Protein AF-A0A7S0QVI9-F1 (afdb_monomer)

Organism: NCBI:txid233186

Foldseek 3Di:
DDDDDDDDPPPPDDDPDDPPQPAPKAFLVLLVLQLVCCLVVNPPLVSNCVSCVVRYDSVRSVVLLVVLQVLLCVLQVVVVDHQDPDDDPSSVLSSQLSNQLLVVQVVVDPGSMPVSSSVSSVPQDNVRSPVSNCSSNVVDPDD

Sequence (143 aa):
AAAAAAAAGVRQRGSPGSRGRAQGTWSAAENTVFFGMLGTHGRAFDVLHDALKDSKSREQVRCYYYRIIKKINQIVGHTGTRFDKSTGPEGDRVVEAMLRWYSLLRRGTADDTSTALLRASANLDPAQRHRMADLILGDGPSA

Mean predicted aligned error: 10.38 Å

Radius of gyration: 18.87 Å; Cα contacts (8 Å, |Δi|>4): 118; chains: 1; bounding box: 43×35×74 Å

Structure (mmCIF, N/CA/C/O backbone):
data_AF-A0A7S0QVI9-F1
#
_entry.id   AF-A0A7S0QVI9-F1
#
loop_
_atom_site.group_PDB
_atom_site.id
_atom_site.type_symbol
_atom_site.label_atom_id
_atom_site.label_alt_id
_atom_site.label_comp_id
_atom_site.label_asym_id
_atom_site.label_entity_id
_atom_site.label_seq_id
_atom_site.pdbx_PDB_ins_code
_atom_site.Cartn_x
_atom_site.Cartn_y
_atom_site.Cartn_z
_atom_site.occupancy
_atom_site.B_iso_or_equiv
_atom_site.auth_seq_id
_atom_site.auth_comp_id
_atom_site.auth_asym_id
_atom_site.auth_atom_id
_atom_site.pdbx_PDB_model_num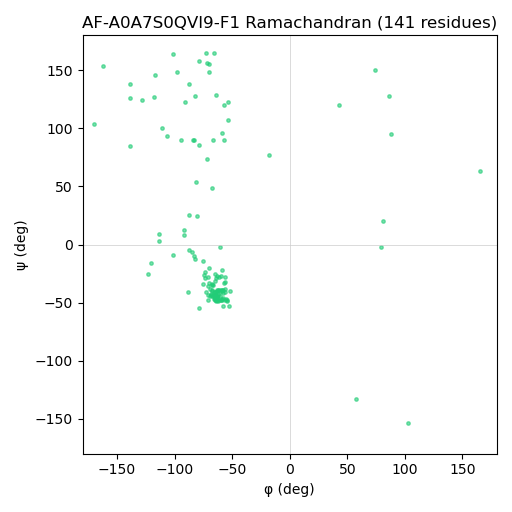
ATOM 1 N N . ALA A 1 1 ? 15.498 6.977 -56.404 1.00 36.91 1 ALA A N 1
ATOM 2 C CA . ALA A 1 1 ? 15.157 5.548 -56.253 1.00 36.91 1 ALA A CA 1
ATOM 3 C C . ALA A 1 1 ? 15.466 5.159 -54.813 1.00 36.91 1 ALA A C 1
ATOM 5 O O . ALA A 1 1 ? 16.598 5.328 -54.394 1.00 36.91 1 ALA A O 1
ATOM 6 N N . ALA A 1 2 ? 14.425 5.066 -53.984 1.00 31.92 2 ALA A N 1
ATOM 7 C CA . ALA A 1 2 ? 13.801 3.806 -53.543 1.00 31.92 2 ALA A CA 1
ATOM 8 C C . ALA A 1 2 ? 14.521 3.285 -52.277 1.00 31.92 2 ALA A C 1
ATOM 10 O O . ALA A 1 2 ? 15.662 2.862 -52.364 1.00 31.92 2 ALA A O 1
ATOM 11 N N . ALA A 1 3 ? 14.045 3.576 -51.064 1.00 27.05 3 ALA A N 1
ATOM 12 C CA . ALA A 1 3 ? 12.821 3.112 -50.391 1.00 27.05 3 ALA A CA 1
ATOM 13 C C . ALA A 1 3 ? 13.014 1.780 -49.639 1.00 27.05 3 ALA A C 1
ATOM 15 O O . ALA A 1 3 ? 13.368 0.777 -50.245 1.00 27.05 3 ALA A O 1
ATOM 16 N N . ALA A 1 4 ? 12.618 1.827 -48.356 1.00 30.61 4 ALA A N 1
ATOM 17 C CA . ALA A 1 4 ? 12.118 0.728 -47.516 1.00 30.61 4 ALA A CA 1
ATOM 18 C C . ALA A 1 4 ? 13.169 -0.299 -47.014 1.00 30.61 4 ALA A C 1
ATOM 20 O O . ALA A 1 4 ? 14.175 -0.534 -47.659 1.00 30.61 4 ALA A O 1
ATOM 21 N N . ALA A 1 5 ? 13.049 -0.957 -45.858 1.00 32.00 5 ALA A N 1
ATOM 22 C CA . ALA A 1 5 ? 11.970 -1.071 -44.886 1.00 32.00 5 ALA A CA 1
ATOM 23 C C . ALA A 1 5 ? 12.526 -1.593 -43.542 1.00 32.00 5 ALA A C 1
ATOM 25 O O . ALA A 1 5 ? 13.505 -2.329 -43.515 1.00 32.00 5 ALA A O 1
ATOM 26 N N . ALA A 1 6 ? 11.822 -1.239 -42.464 1.00 35.62 6 ALA A N 1
ATOM 27 C CA . ALA A 1 6 ? 11.414 -2.094 -41.346 1.00 35.62 6 ALA A CA 1
ATOM 28 C C . ALA A 1 6 ? 12.400 -3.115 -40.732 1.00 35.62 6 ALA A C 1
ATOM 30 O O . ALA A 1 6 ? 12.704 -4.145 -41.317 1.00 35.62 6 ALA A O 1
ATOM 31 N N . ALA A 1 7 ? 12.673 -2.944 -39.434 1.00 36.50 7 ALA A N 1
ATOM 32 C CA . ALA A 1 7 ? 12.145 -3.862 -38.417 1.00 36.50 7 ALA A CA 1
ATOM 33 C C . ALA A 1 7 ? 12.408 -3.297 -37.013 1.00 36.50 7 ALA A C 1
ATOM 35 O O . ALA A 1 7 ? 13.513 -3.372 -36.475 1.00 36.50 7 ALA A O 1
ATOM 36 N N . ALA A 1 8 ? 11.356 -2.749 -36.405 1.00 37.44 8 ALA A N 1
ATOM 37 C CA . ALA A 1 8 ? 11.294 -2.484 -34.978 1.00 37.44 8 ALA A CA 1
ATOM 38 C C . ALA A 1 8 ? 11.278 -3.823 -34.225 1.00 37.44 8 ALA A C 1
ATOM 40 O O . ALA A 1 8 ? 10.230 -4.407 -33.965 1.00 37.44 8 ALA A O 1
ATOM 41 N N . GLY A 1 9 ? 12.461 -4.330 -33.891 1.00 31.84 9 GLY A N 1
ATOM 42 C CA . GLY A 1 9 ? 12.611 -5.407 -32.926 1.00 31.84 9 GLY A CA 1
ATOM 43 C C . GLY A 1 9 ? 12.508 -4.845 -31.514 1.00 31.84 9 GLY A C 1
ATOM 44 O O . GLY A 1 9 ? 13.534 -4.555 -30.899 1.00 31.84 9 GLY A O 1
ATOM 45 N N . VAL A 1 10 ? 11.286 -4.716 -30.984 1.00 43.44 10 VAL A N 1
ATOM 46 C CA . VAL A 1 10 ? 11.068 -4.673 -29.532 1.00 43.44 10 VAL A CA 1
ATOM 47 C C . VAL A 1 10 ? 11.621 -5.986 -28.978 1.00 43.44 10 VAL A C 1
ATOM 49 O O . VAL A 1 10 ? 11.014 -7.051 -29.039 1.00 43.44 10 VAL A O 1
ATOM 52 N N . ARG A 1 11 ? 12.866 -5.938 -28.509 1.00 35.06 11 ARG A N 1
ATOM 53 C CA . ARG A 1 11 ? 13.464 -7.032 -27.758 1.00 35.06 11 ARG A CA 1
ATOM 54 C C . ARG A 1 11 ? 13.019 -6.86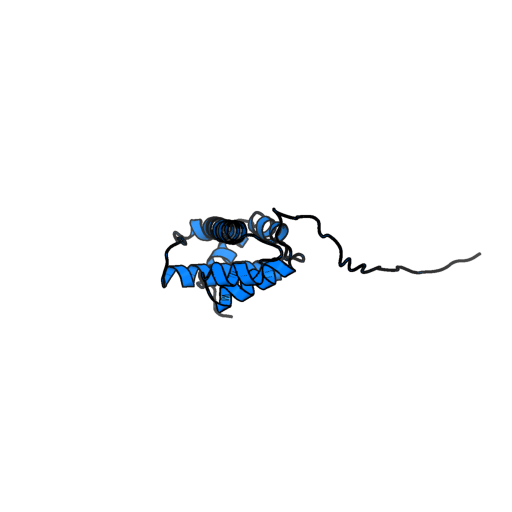2 -26.321 1.00 35.06 11 ARG A C 1
ATOM 56 O O . ARG A 1 11 ? 13.689 -6.215 -25.523 1.00 35.06 11 ARG A O 1
ATOM 63 N N . GLN A 1 12 ? 11.880 -7.472 -26.010 1.00 41.72 12 GLN A N 1
ATOM 64 C CA . GLN A 1 12 ? 11.566 -7.920 -24.661 1.00 41.72 12 GLN A CA 1
ATOM 65 C C . GLN A 1 12 ? 12.695 -8.873 -24.242 1.00 41.72 12 GLN A C 1
ATOM 67 O O . GLN A 1 12 ? 12.689 -10.062 -24.550 1.00 41.72 12 GLN A O 1
ATOM 72 N N . ARG A 1 13 ? 13.746 -8.327 -23.625 1.00 36.88 13 ARG A N 1
ATOM 73 C CA . ARG A 1 13 ? 14.799 -9.122 -23.001 1.00 36.88 13 ARG A CA 1
ATOM 74 C C . ARG A 1 13 ? 14.422 -9.266 -21.535 1.00 36.88 13 ARG A C 1
ATOM 76 O O . ARG A 1 13 ? 14.786 -8.441 -20.704 1.00 36.88 13 ARG A O 1
ATOM 83 N N . GLY A 1 14 ? 13.672 -10.326 -21.242 1.00 40.44 14 GLY A N 1
ATOM 84 C CA . GLY A 1 14 ? 13.726 -10.923 -19.918 1.00 40.44 14 GLY A CA 1
ATOM 85 C C . GLY A 1 14 ? 15.187 -11.240 -19.604 1.00 40.44 14 GLY A C 1
ATOM 86 O O . GLY A 1 14 ? 15.855 -11.929 -20.374 1.00 40.44 14 GLY A O 1
ATOM 87 N N . SER A 1 15 ? 15.689 -10.692 -18.504 1.00 38.06 15 SER A N 1
ATOM 88 C CA . SER A 1 15 ? 16.982 -11.063 -17.937 1.00 38.06 15 SER A CA 1
ATOM 89 C C . SER A 1 15 ? 16.720 -11.801 -16.625 1.00 38.06 15 SER A C 1
ATOM 91 O O . SER A 1 15 ? 16.462 -11.148 -15.614 1.00 38.06 15 SER A O 1
ATOM 93 N N . PRO A 1 16 ? 16.782 -13.143 -16.600 1.00 51.53 16 PRO A N 1
ATOM 94 C CA . PRO A 1 16 ? 16.894 -13.895 -15.363 1.00 51.53 16 PRO A CA 1
ATOM 95 C C . PRO A 1 16 ? 18.381 -13.909 -14.997 1.00 51.53 16 PRO A C 1
ATOM 97 O O . PRO A 1 16 ? 19.144 -14.742 -15.476 1.00 51.53 16 PRO A O 1
ATOM 100 N N . GLY A 1 17 ? 18.845 -12.922 -14.232 1.00 43.59 17 GLY A N 1
ATOM 101 C CA . GLY A 1 17 ? 20.276 -12.851 -13.945 1.00 43.59 17 GLY A CA 1
ATOM 102 C C . GLY A 1 17 ? 20.763 -11.538 -13.369 1.00 43.59 17 GLY A C 1
ATOM 103 O O . GLY A 1 17 ? 21.619 -10.886 -13.955 1.00 43.59 17 GLY A O 1
ATOM 104 N N . SER A 1 18 ? 20.290 -11.186 -12.183 1.00 45.53 18 SER A N 1
ATOM 105 C CA . SER A 1 18 ? 21.041 -10.297 -11.301 1.00 45.53 18 SER A CA 1
ATOM 106 C C . SER A 1 18 ? 20.925 -10.809 -9.870 1.00 45.53 18 SER A C 1
ATOM 108 O O . SER A 1 18 ? 20.139 -10.327 -9.063 1.00 45.53 18 SER A O 1
ATOM 110 N N . ARG A 1 19 ? 21.806 -11.762 -9.529 1.00 44.16 19 ARG A N 1
ATOM 111 C CA . ARG A 1 19 ? 22.265 -12.024 -8.150 1.00 44.16 19 ARG A CA 1
ATOM 112 C C . ARG A 1 19 ? 23.108 -10.842 -7.638 1.00 44.16 19 ARG A C 1
ATOM 114 O O . ARG A 1 19 ? 24.218 -10.999 -7.145 1.00 44.16 19 ARG A O 1
ATOM 121 N N . GLY A 1 20 ? 22.582 -9.633 -7.803 1.00 38.41 20 GLY A N 1
ATOM 122 C CA . GLY A 1 20 ? 23.111 -8.396 -7.266 1.00 38.41 20 GLY A CA 1
ATOM 123 C C . GLY A 1 20 ? 22.198 -7.993 -6.130 1.00 38.41 20 GLY A C 1
ATOM 124 O O . GLY A 1 20 ? 21.165 -7.388 -6.372 1.00 38.41 20 GLY A O 1
ATOM 125 N N . ARG A 1 21 ? 22.576 -8.410 -4.922 1.00 48.38 21 ARG A N 1
ATOM 126 C CA . ARG A 1 21 ? 22.129 -7.976 -3.592 1.00 48.38 21 ARG A CA 1
ATOM 127 C C . ARG A 1 21 ? 21.423 -6.600 -3.598 1.00 48.38 21 ARG A C 1
ATOM 129 O O . ARG A 1 21 ? 21.994 -5.597 -3.184 1.00 48.38 21 ARG A O 1
ATOM 136 N N . ALA A 1 22 ? 20.162 -6.549 -4.033 1.00 43.16 22 ALA A N 1
ATOM 137 C CA . ALA A 1 22 ? 19.325 -5.350 -4.064 1.00 43.16 22 ALA A CA 1
ATOM 138 C C . ALA A 1 22 ? 18.721 -5.118 -2.672 1.00 43.16 22 ALA A C 1
ATOM 140 O O . ALA A 1 22 ? 17.508 -5.027 -2.497 1.00 43.16 22 ALA A O 1
ATOM 141 N N . GLN A 1 23 ? 19.586 -5.059 -1.654 1.00 48.19 23 GLN A N 1
ATOM 142 C CA . GLN A 1 23 ? 19.228 -5.041 -0.231 1.00 48.19 23 GLN A CA 1
ATOM 143 C C . GLN A 1 23 ? 18.350 -3.842 0.197 1.00 48.19 23 GLN A C 1
ATOM 145 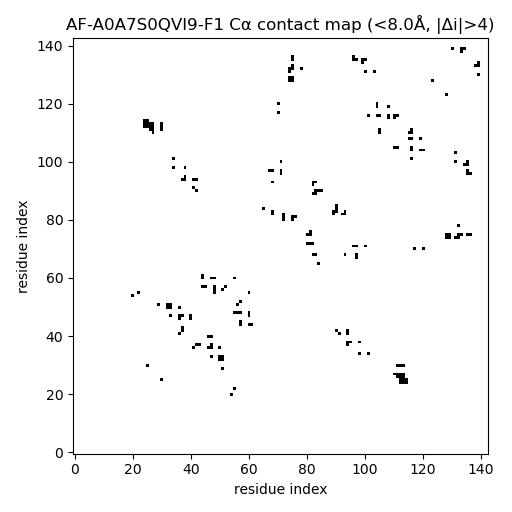O O . GLN A 1 23 ? 17.938 -3.786 1.353 1.00 48.19 23 GLN A O 1
ATOM 150 N N . GLY A 1 24 ? 18.019 -2.909 -0.705 1.00 63.12 24 GLY A N 1
ATOM 151 C CA . GLY A 1 24 ? 17.149 -1.761 -0.425 1.00 63.12 24 GLY A CA 1
ATOM 152 C C . GLY A 1 24 ? 15.874 -1.642 -1.269 1.00 63.12 24 GLY A C 1
ATOM 153 O O . GLY A 1 24 ? 14.977 -0.898 -0.872 1.00 63.12 24 GLY A O 1
ATOM 154 N N . THR A 1 25 ? 15.756 -2.354 -2.394 1.00 79.94 25 THR A N 1
ATOM 155 C CA . THR A 1 25 ? 14.648 -2.160 -3.348 1.00 79.94 25 THR A CA 1
ATOM 156 C C . THR A 1 25 ? 13.828 -3.437 -3.450 1.00 79.94 25 THR A C 1
ATOM 158 O O . THR A 1 25 ? 14.381 -4.512 -3.675 1.00 79.94 25 THR A O 1
ATOM 161 N N . TRP A 1 26 ? 12.514 -3.327 -3.261 1.00 88.81 26 TRP A N 1
ATOM 162 C CA . TRP A 1 26 ? 11.593 -4.441 -3.456 1.00 88.81 26 TRP A CA 1
ATOM 163 C C . TRP A 1 26 ? 11.088 -4.432 -4.894 1.00 88.81 26 TRP A C 1
ATOM 165 O O . TRP A 1 26 ? 10.542 -3.429 -5.369 1.00 88.81 26 TRP A O 1
ATOM 175 N N . SER A 1 27 ? 11.308 -5.541 -5.586 1.00 89.88 27 SER A N 1
ATOM 176 C CA . SER A 1 27 ? 10.822 -5.783 -6.940 1.00 89.88 27 SER A CA 1
ATOM 177 C C . SER A 1 27 ? 9.312 -6.034 -6.965 1.00 89.88 27 SER A C 1
ATOM 179 O O . SER A 1 27 ? 8.696 -6.337 -5.943 1.00 89.88 27 SER A O 1
ATOM 181 N N . ALA A 1 28 ? 8.713 -5.951 -8.155 1.00 87.06 28 ALA A N 1
ATOM 182 C CA . ALA A 1 28 ? 7.303 -6.278 -8.367 1.00 87.06 28 ALA A CA 1
ATOM 183 C C . ALA A 1 28 ? 6.952 -7.711 -7.921 1.00 87.06 28 ALA A C 1
ATOM 185 O O . ALA A 1 28 ? 5.917 -7.932 -7.290 1.00 87.06 28 ALA A O 1
ATOM 186 N N . ALA A 1 29 ? 7.835 -8.678 -8.199 1.00 88.12 29 ALA A N 1
ATOM 187 C CA . ALA A 1 29 ? 7.652 -10.070 -7.791 1.00 88.12 29 ALA A CA 1
ATOM 188 C C . ALA A 1 29 ? 7.681 -10.217 -6.262 1.00 88.12 29 ALA A C 1
ATOM 190 O O . ALA A 1 29 ? 6.784 -10.827 -5.685 1.00 88.12 29 ALA A O 1
ATOM 191 N N . GLU A 1 30 ? 8.654 -9.590 -5.593 1.00 90.62 30 GLU A N 1
ATOM 192 C CA . GLU A 1 30 ? 8.745 -9.603 -4.127 1.00 90.62 30 GLU A CA 1
ATOM 193 C C . GLU A 1 30 ? 7.546 -8.918 -3.469 1.00 90.62 30 GLU A C 1
ATOM 195 O O . GLU A 1 30 ? 7.044 -9.415 -2.467 1.00 90.62 30 GLU A O 1
ATOM 200 N N . ASN A 1 31 ? 7.055 -7.812 -4.036 1.00 91.06 31 ASN A N 1
ATOM 201 C CA . ASN A 1 31 ? 5.854 -7.144 -3.538 1.00 91.06 31 ASN A CA 1
ATOM 202 C C . ASN A 1 31 ? 4.615 -8.019 -3.707 1.00 91.06 31 ASN A C 1
ATOM 204 O O . ASN A 1 31 ? 3.829 -8.141 -2.772 1.00 91.06 31 ASN A O 1
ATOM 208 N N . THR A 1 32 ? 4.464 -8.673 -4.858 1.00 90.62 32 THR A N 1
ATOM 209 C CA . THR A 1 32 ? 3.344 -9.592 -5.102 1.00 90.62 32 THR A CA 1
ATOM 210 C C . THR A 1 32 ? 3.330 -10.717 -4.066 1.00 90.62 32 THR A C 1
ATOM 212 O O . THR A 1 32 ? 2.291 -10.985 -3.465 1.00 90.62 32 THR A O 1
ATOM 215 N N . VAL A 1 33 ? 4.492 -11.322 -3.791 1.00 91.25 33 VAL A N 1
ATOM 216 C CA . VAL A 1 33 ? 4.637 -12.351 -2.749 1.00 91.25 33 VAL A CA 1
ATOM 217 C C . VAL A 1 33 ? 4.356 -11.770 -1.363 1.00 91.25 33 VAL A C 1
ATOM 219 O O . VAL A 1 33 ? 3.572 -12.340 -0.609 1.00 91.25 33 VAL A O 1
ATOM 222 N N . PHE A 1 34 ? 4.940 -10.618 -1.026 1.00 92.12 34 PHE A N 1
ATOM 223 C CA . PHE A 1 34 ? 4.758 -9.971 0.272 1.00 92.12 34 PHE A CA 1
ATOM 224 C C . PHE A 1 34 ? 3.288 -9.669 0.564 1.00 92.12 34 PHE A C 1
ATOM 226 O O . PHE A 1 34 ? 2.787 -10.085 1.603 1.00 92.12 34 PHE A O 1
ATOM 233 N N . PHE A 1 35 ? 2.587 -8.981 -0.342 1.00 91.81 35 PHE A N 1
ATOM 234 C CA . PHE A 1 35 ? 1.183 -8.614 -0.147 1.00 91.81 35 PHE A CA 1
ATOM 235 C C . PHE A 1 35 ? 0.251 -9.829 -0.222 1.00 91.81 35 PHE A C 1
ATOM 237 O O . PHE A 1 35 ? -0.719 -9.880 0.529 1.00 91.81 35 PHE A O 1
ATOM 244 N N . GLY A 1 36 ? 0.559 -10.839 -1.044 1.00 92.12 36 GLY A N 1
ATOM 245 C CA . GLY A 1 36 ? -0.197 -12.097 -1.066 1.00 92.12 36 GLY A CA 1
ATOM 246 C C . GLY A 1 36 ? -0.110 -12.862 0.259 1.00 92.12 36 GLY A C 1
ATOM 247 O O . GLY A 1 36 ? -1.130 -13.274 0.817 1.00 92.12 36 GLY A O 1
ATOM 248 N N . MET A 1 37 ? 1.099 -12.983 0.815 1.00 92.69 37 MET A N 1
ATOM 249 C CA . MET A 1 37 ? 1.316 -13.622 2.117 1.00 92.69 37 MET A CA 1
ATOM 250 C C . MET A 1 37 ? 0.747 -12.783 3.261 1.00 92.69 37 MET A C 1
ATOM 252 O O . MET A 1 37 ? 0.157 -13.340 4.182 1.00 92.69 37 MET A O 1
ATOM 256 N N . LEU A 1 38 ? 0.865 -11.453 3.186 1.00 91.81 38 LEU A N 1
ATOM 257 C CA . LEU A 1 38 ? 0.281 -10.530 4.160 1.00 91.81 38 LEU A CA 1
ATOM 258 C C . LEU A 1 38 ? -1.248 -10.645 4.200 1.00 91.81 38 LEU A C 1
ATOM 260 O O . LEU A 1 38 ? -1.819 -10.616 5.280 1.00 91.81 38 LEU A O 1
ATOM 264 N N . GLY A 1 39 ? -1.915 -10.812 3.054 1.00 88.62 39 GLY A N 1
ATOM 265 C CA . GLY A 1 39 ? -3.370 -10.986 3.021 1.00 88.62 39 GLY A CA 1
ATOM 266 C C . GLY A 1 39 ? -3.855 -12.348 3.508 1.00 88.62 39 GLY A C 1
ATOM 267 O O . GLY A 1 39 ? -4.947 -12.439 4.052 1.00 88.62 39 GLY A O 1
ATOM 268 N N . THR A 1 40 ? -3.041 -13.395 3.362 1.00 88.50 40 THR A N 1
ATOM 269 C CA . THR A 1 40 ? -3.421 -14.761 3.768 1.00 88.50 40 THR A CA 1
ATOM 270 C C . THR A 1 40 ? -3.078 -15.050 5.229 1.00 88.50 40 THR A C 1
ATOM 272 O O . THR A 1 40 ? -3.845 -15.685 5.946 1.00 88.50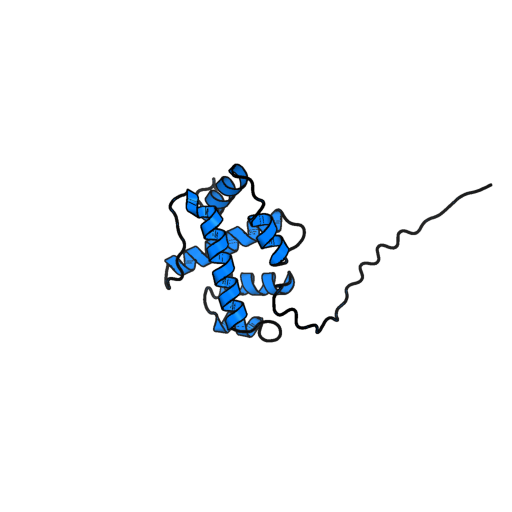 40 THR A O 1
ATOM 275 N N . HIS A 1 41 ? -1.908 -14.596 5.678 1.00 88.12 41 HIS A N 1
ATOM 276 C CA . HIS A 1 41 ? -1.346 -14.921 6.991 1.00 88.12 41 HIS A CA 1
ATOM 277 C C . HIS A 1 41 ? -1.267 -13.710 7.928 1.00 88.12 41 HIS A C 1
ATOM 279 O O . HIS A 1 41 ? -0.737 -13.815 9.038 1.00 88.12 41 HIS A O 1
ATOM 285 N N . GLY A 1 42 ? -1.752 -12.546 7.489 1.00 87.00 42 GLY A N 1
ATOM 286 C CA . GLY A 1 42 ? -1.695 -11.315 8.260 1.00 87.00 42 GLY A CA 1
ATOM 287 C C . GLY A 1 42 ? -0.260 -10.962 8.635 1.00 87.00 42 GLY A C 1
ATOM 288 O O . GLY A 1 42 ? 0.678 -11.023 7.838 1.00 87.00 42 GLY A O 1
ATOM 289 N N . ARG A 1 43 ? -0.066 -10.626 9.907 1.00 84.50 43 ARG A N 1
ATOM 290 C CA . ARG A 1 43 ? 1.211 -10.147 10.442 1.00 84.50 43 ARG A CA 1
ATOM 291 C C . ARG A 1 43 ? 2.156 -11.264 10.912 1.00 84.50 43 ARG A C 1
ATOM 293 O O . ARG A 1 43 ? 3.025 -11.030 11.754 1.00 84.50 43 ARG A O 1
ATOM 300 N N . ALA A 1 44 ? 2.017 -12.470 10.360 1.00 87.56 44 ALA A N 1
ATOM 301 C CA . ALA A 1 44 ? 2.907 -13.601 10.610 1.00 87.56 44 ALA A CA 1
ATOM 302 C C . ALA A 1 44 ? 4.277 -13.394 9.932 1.00 87.56 44 ALA A C 1
ATOM 304 O O . ALA A 1 44 ? 4.599 -14.016 8.920 1.00 87.56 44 ALA A O 1
ATOM 305 N N . PHE A 1 45 ? 5.104 -12.495 10.481 1.00 86.06 45 PHE A N 1
ATOM 306 C CA . PHE A 1 45 ? 6.392 -12.106 9.889 1.00 86.06 45 PHE A CA 1
ATOM 307 C C . PHE A 1 45 ? 7.345 -13.280 9.638 1.00 86.06 45 PHE A C 1
ATOM 309 O O . PHE A 1 45 ? 8.168 -13.195 8.732 1.00 86.06 45 PHE A O 1
ATOM 316 N N . ASP A 1 46 ? 7.246 -14.358 10.416 1.00 88.62 46 ASP A N 1
ATOM 317 C CA . ASP A 1 46 ? 7.997 -15.595 10.200 1.00 88.62 46 ASP A CA 1
ATOM 318 C C . ASP A 1 46 ? 7.612 -16.271 8.873 1.00 88.62 46 ASP A C 1
ATOM 320 O O . ASP A 1 46 ? 8.498 -16.648 8.110 1.00 88.62 46 ASP A O 1
ATOM 324 N N . VAL A 1 47 ? 6.314 -16.331 8.558 1.00 90.06 47 VAL A N 1
ATOM 325 C CA . VAL A 1 47 ? 5.773 -16.902 7.31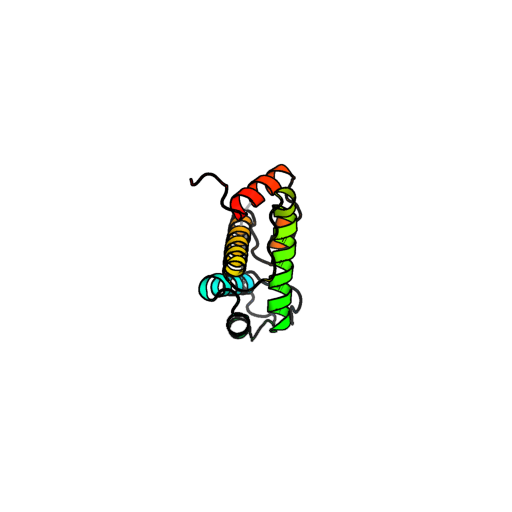2 1.00 90.06 47 VAL A CA 1
ATOM 326 C C . VAL A 1 47 ? 6.089 -16.001 6.117 1.00 90.06 47 VAL A C 1
ATOM 328 O O . VAL A 1 47 ? 6.545 -16.475 5.078 1.00 90.06 47 VAL A O 1
ATOM 331 N N . LEU A 1 48 ? 5.931 -14.682 6.280 1.00 89.19 48 LEU A N 1
ATOM 332 C CA . LEU A 1 48 ? 6.306 -13.705 5.250 1.00 89.19 48 LEU A CA 1
ATOM 333 C C . LEU A 1 48 ? 7.810 -13.751 4.949 1.00 89.19 48 LEU A C 1
ATOM 335 O O . LEU A 1 48 ? 8.220 -13.616 3.799 1.00 89.19 48 LEU A O 1
ATOM 339 N N . HIS A 1 49 ? 8.637 -13.926 5.981 1.00 90.00 49 HIS A N 1
ATOM 340 C CA . HIS A 1 49 ? 10.075 -14.076 5.816 1.00 90.00 49 HIS A CA 1
ATOM 341 C C . HIS A 1 49 ? 10.439 -15.393 5.135 1.00 90.00 49 HIS A C 1
ATOM 343 O O . HIS A 1 49 ? 11.282 -15.363 4.249 1.00 90.00 49 HIS A O 1
ATOM 349 N N . ASP A 1 50 ? 9.826 -16.525 5.498 1.00 90.69 50 ASP A N 1
ATOM 350 C CA . ASP A 1 50 ? 10.136 -17.808 4.852 1.00 90.69 50 ASP A CA 1
ATOM 351 C C . ASP A 1 50 ? 9.854 -17.776 3.341 1.00 90.69 50 ASP A C 1
ATOM 353 O O . ASP A 1 50 ? 10.681 -18.230 2.551 1.00 90.69 50 ASP A O 1
ATOM 357 N N . ALA A 1 51 ? 8.764 -17.118 2.932 1.00 88.56 51 ALA A N 1
ATOM 358 C CA . ALA A 1 51 ? 8.422 -16.916 1.523 1.00 88.56 51 ALA A CA 1
ATOM 359 C C . ALA A 1 51 ? 9.430 -16.039 0.752 1.00 88.56 51 ALA A C 1
ATOM 361 O O . ALA A 1 51 ? 9.547 -16.150 -0.466 1.00 88.56 51 ALA A O 1
ATOM 362 N N . LEU A 1 52 ? 10.160 -15.163 1.449 1.00 87.00 52 LEU A N 1
ATOM 363 C CA . LEU A 1 52 ? 11.111 -14.208 0.868 1.00 87.00 52 LEU A CA 1
ATOM 364 C C . LEU A 1 52 ? 12.566 -14.495 1.261 1.00 87.00 52 LEU A C 1
ATOM 366 O O . LEU A 1 52 ? 13.442 -13.676 0.980 1.00 87.00 52 LEU A O 1
ATOM 370 N N . LYS A 1 53 ? 12.842 -15.639 1.898 1.00 84.38 53 LYS A N 1
ATOM 371 C CA . LYS A 1 53 ? 14.113 -15.911 2.593 1.00 84.38 53 LYS A CA 1
ATOM 372 C C . LYS A 1 53 ? 15.350 -15.853 1.703 1.00 84.38 53 LYS A C 1
ATOM 374 O O . LYS A 1 53 ? 16.431 -15.541 2.188 1.00 84.38 53 LYS A O 1
ATOM 379 N N . ASP A 1 54 ? 15.189 -16.127 0.411 1.00 80.62 54 ASP A N 1
ATOM 380 C CA . ASP A 1 54 ? 16.279 -16.064 -0.566 1.00 80.62 54 ASP A CA 1
ATOM 381 C C . ASP A 1 54 ? 16.672 -14.612 -0.913 1.00 80.62 54 ASP A C 1
ATOM 383 O O . ASP A 1 54 ? 17.798 -14.336 -1.316 1.00 80.62 54 ASP A O 1
ATOM 387 N N . SER A 1 55 ? 15.757 -13.652 -0.723 1.00 80.31 55 SER A N 1
ATOM 388 C CA . SER A 1 55 ? 15.906 -12.276 -1.221 1.00 80.31 55 SER A CA 1
ATOM 389 C C . SER A 1 55 ? 15.820 -11.177 -0.150 1.00 80.31 55 SER A C 1
ATOM 391 O O . SER A 1 55 ? 16.380 -10.092 -0.348 1.00 80.31 55 SER A O 1
ATOM 393 N N . LYS A 1 56 ? 15.147 -11.414 0.985 1.00 86.56 56 LYS A N 1
ATOM 394 C CA . LYS A 1 56 ? 14.935 -10.425 2.058 1.00 86.56 56 LYS A CA 1
ATOM 395 C C . LYS A 1 56 ? 15.097 -11.049 3.446 1.00 86.56 56 LYS A C 1
ATOM 397 O O 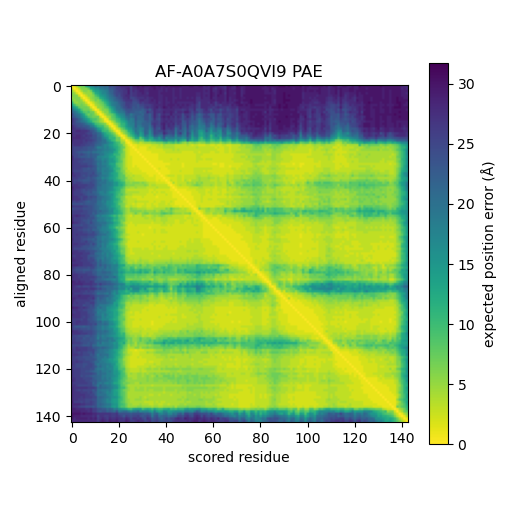. LYS A 1 56 ? 14.576 -12.120 3.729 1.00 86.56 56 LYS A O 1
ATOM 402 N N . SER A 1 57 ? 15.767 -10.331 4.346 1.00 88.00 57 SER A N 1
ATOM 403 C CA . SER A 1 57 ? 15.897 -10.712 5.754 1.00 88.00 57 SER A CA 1
ATOM 404 C C . SER A 1 57 ? 14.640 -10.375 6.555 1.00 88.00 57 SER A C 1
ATOM 406 O O . SER A 1 57 ? 13.879 -9.468 6.212 1.00 88.00 57 SER A O 1
ATOM 408 N N . ARG A 1 58 ? 14.450 -11.054 7.690 1.00 87.38 58 ARG A N 1
ATOM 409 C CA . ARG A 1 58 ? 13.324 -10.809 8.608 1.00 87.38 58 ARG A CA 1
ATOM 410 C C . ARG A 1 58 ? 13.196 -9.338 9.004 1.00 87.38 58 ARG A C 1
ATOM 412 O O . ARG A 1 58 ? 12.089 -8.806 9.064 1.00 87.38 58 ARG A O 1
ATOM 419 N N . GLU A 1 59 ? 14.320 -8.672 9.247 1.00 87.25 59 GLU A N 1
ATOM 420 C CA . GLU A 1 59 ? 14.320 -7.256 9.608 1.00 87.25 59 GLU A CA 1
ATOM 421 C C . GLU A 1 59 ? 13.944 -6.360 8.423 1.00 87.25 59 GLU A C 1
ATOM 423 O O . GLU A 1 59 ? 13.205 -5.397 8.598 1.00 87.25 59 GLU A O 1
ATOM 428 N N . GLN A 1 60 ? 14.354 -6.708 7.199 1.00 88.62 60 GLN A N 1
ATOM 429 C CA . GLN A 1 60 ? 13.930 -5.985 5.998 1.00 88.62 60 GLN A CA 1
ATOM 430 C C . GLN A 1 60 ? 12.422 -6.112 5.766 1.00 88.62 60 GLN A C 1
ATOM 432 O O . GLN A 1 60 ? 11.780 -5.112 5.448 1.00 88.62 60 GLN A O 1
ATOM 437 N N . VAL A 1 61 ? 11.848 -7.302 5.978 1.00 89.50 61 VAL A N 1
ATOM 438 C CA . VAL A 1 61 ? 10.395 -7.548 5.897 1.00 89.50 61 VAL A CA 1
ATOM 439 C C . VAL A 1 61 ? 9.647 -6.670 6.908 1.00 89.50 61 VAL A C 1
ATOM 441 O O . VAL A 1 61 ? 8.706 -5.962 6.545 1.00 89.50 61 VAL A O 1
ATOM 444 N N . ARG A 1 62 ? 10.102 -6.638 8.168 1.00 89.69 62 ARG A N 1
ATOM 445 C CA . ARG A 1 62 ? 9.512 -5.794 9.224 1.00 89.69 62 ARG A CA 1
ATOM 446 C C . ARG A 1 62 ? 9.655 -4.304 8.926 1.00 89.69 62 ARG A C 1
ATOM 448 O O . ARG A 1 62 ? 8.678 -3.561 9.010 1.00 89.69 62 ARG A O 1
ATOM 455 N N . CYS A 1 63 ? 10.853 -3.859 8.552 1.00 89.31 63 CYS A N 1
ATOM 456 C CA . CYS A 1 63 ? 11.113 -2.474 8.172 1.00 89.31 63 CYS A CA 1
ATOM 457 C C . CYS A 1 63 ? 10.226 -2.037 7.001 1.00 89.31 63 CYS A C 1
ATOM 459 O O . CYS A 1 63 ? 9.685 -0.930 7.026 1.00 89.31 63 CYS A O 1
ATOM 461 N N . TYR A 1 64 ? 10.043 -2.900 5.998 1.00 90.19 64 TYR A N 1
ATOM 462 C CA . TYR A 1 64 ? 9.196 -2.614 4.844 1.00 90.19 64 TYR A CA 1
ATOM 463 C C . TYR A 1 64 ? 7.727 -2.470 5.236 1.00 90.19 64 TYR A C 1
ATOM 465 O O . TYR A 1 64 ? 7.112 -1.449 4.923 1.00 90.19 64 TYR A O 1
ATOM 473 N N . TYR A 1 65 ? 7.212 -3.410 6.031 1.00 90.81 65 TYR A N 1
ATOM 474 C CA . TYR A 1 65 ? 5.876 -3.329 6.615 1.00 90.81 65 TYR A CA 1
ATOM 475 C C . TYR A 1 65 ? 5.665 -1.994 7.354 1.00 90.81 65 TYR A C 1
ATOM 477 O O . TYR A 1 65 ? 4.752 -1.231 7.040 1.00 90.81 65 TYR A O 1
ATOM 485 N N . TYR A 1 66 ? 6.562 -1.628 8.275 1.00 89.56 66 TYR A N 1
ATOM 486 C CA . TYR A 1 66 ? 6.435 -0.372 9.025 1.00 89.56 66 TYR A CA 1
ATOM 487 C C . TYR A 1 66 ? 6.562 0.880 8.159 1.00 89.56 66 TYR A C 1
ATOM 489 O O . TYR A 1 66 ? 5.942 1.905 8.460 1.00 89.56 66 TYR A O 1
ATOM 497 N N . ARG A 1 67 ? 7.355 0.823 7.087 1.00 90.06 67 ARG A N 1
ATOM 498 C CA . ARG A 1 67 ? 7.483 1.925 6.133 1.00 90.06 67 ARG A CA 1
ATOM 499 C C . ARG A 1 67 ? 6.172 2.170 5.393 1.00 90.06 67 ARG A C 1
ATOM 501 O O . ARG A 1 67 ? 5.793 3.330 5.233 1.00 90.06 67 ARG A O 1
ATOM 508 N N . ILE A 1 68 ? 5.471 1.109 5.000 1.00 91.25 68 ILE A N 1
ATOM 509 C CA . ILE A 1 68 ? 4.154 1.214 4.365 1.00 91.25 68 ILE A CA 1
ATOM 510 C C . ILE A 1 68 ? 3.126 1.780 5.354 1.00 91.25 68 ILE A C 1
ATOM 512 O O . ILE A 1 68 ? 2.438 2.727 4.992 1.00 91.25 68 ILE A O 1
ATOM 516 N N . ILE A 1 69 ? 3.081 1.317 6.616 1.00 91.19 69 ILE A N 1
ATOM 517 C CA . ILE A 1 69 ? 2.170 1.893 7.636 1.00 91.19 69 ILE A CA 1
ATOM 518 C C . ILE A 1 69 ? 2.371 3.399 7.755 1.00 91.19 69 ILE A C 1
ATOM 520 O O . ILE A 1 69 ? 1.413 4.164 7.722 1.00 91.19 69 ILE A O 1
ATOM 524 N N . LYS A 1 70 ? 3.626 3.847 7.879 1.00 90.00 70 LYS A N 1
ATOM 525 C CA . LYS A 1 70 ? 3.927 5.282 7.954 1.00 90.00 70 LYS A CA 1
ATOM 526 C C . LYS A 1 70 ? 3.414 6.027 6.726 1.00 90.00 70 LYS A C 1
ATOM 528 O O . LYS A 1 70 ? 2.907 7.134 6.868 1.00 90.00 70 LYS A O 1
ATOM 533 N N . LYS A 1 71 ? 3.537 5.431 5.538 1.00 90.69 71 LYS A N 1
ATOM 534 C CA . LYS A 1 71 ? 3.074 6.036 4.288 1.00 90.69 71 LYS A CA 1
ATOM 535 C C . LYS A 1 71 ? 1.551 6.123 4.216 1.00 90.69 71 LYS A C 1
ATOM 537 O O . LYS A 1 71 ? 1.030 7.167 3.844 1.00 90.69 71 LYS A O 1
ATOM 542 N N . ILE A 1 72 ? 0.851 5.075 4.636 1.00 91.12 72 ILE A N 1
ATOM 543 C CA . ILE A 1 72 ? -0.610 5.066 4.736 1.00 91.12 72 ILE A CA 1
ATOM 544 C C . ILE A 1 72 ? -1.071 6.100 5.762 1.00 91.12 72 ILE A C 1
ATOM 546 O O . ILE A 1 72 ? -1.919 6.917 5.440 1.00 91.12 72 ILE A O 1
ATOM 550 N N . ASN A 1 73 ? -0.442 6.170 6.936 1.00 91.25 73 ASN A N 1
ATOM 551 C CA . ASN A 1 73 ? -0.740 7.189 7.948 1.00 91.25 73 ASN A CA 1
ATOM 552 C C . ASN A 1 73 ? -0.487 8.625 7.458 1.00 91.25 73 ASN A C 1
ATOM 554 O O . ASN A 1 73 ? -1.153 9.543 7.915 1.00 91.25 73 ASN A O 1
ATOM 558 N N . GLN A 1 74 ? 0.440 8.850 6.522 1.00 90.19 74 GLN A N 1
ATOM 559 C CA . GLN A 1 74 ? 0.592 10.161 5.871 1.00 90.19 74 GLN A CA 1
ATOM 560 C C . GLN A 1 74 ? -0.560 10.485 4.910 1.00 90.19 74 GLN A C 1
ATOM 562 O O . GLN A 1 74 ? -0.837 11.657 4.670 1.00 90.19 74 GLN A O 1
ATOM 567 N N . ILE A 1 75 ? -1.195 9.462 4.333 1.00 88.62 75 ILE A N 1
ATOM 568 C CA . ILE A 1 75 ? -2.366 9.613 3.468 1.00 88.62 75 ILE A CA 1
ATOM 569 C C . ILE A 1 75 ? -3.612 9.835 4.322 1.00 88.62 75 ILE A C 1
ATOM 571 O O . ILE A 1 75 ? -4.268 10.847 4.140 1.00 88.62 75 ILE A O 1
ATOM 575 N N . VAL A 1 76 ? -3.896 8.949 5.279 1.00 89.94 76 VAL A N 1
ATOM 576 C CA . VAL A 1 76 ? -5.116 9.011 6.102 1.00 89.94 76 VAL A CA 1
ATOM 577 C C . VAL A 1 76 ? -5.015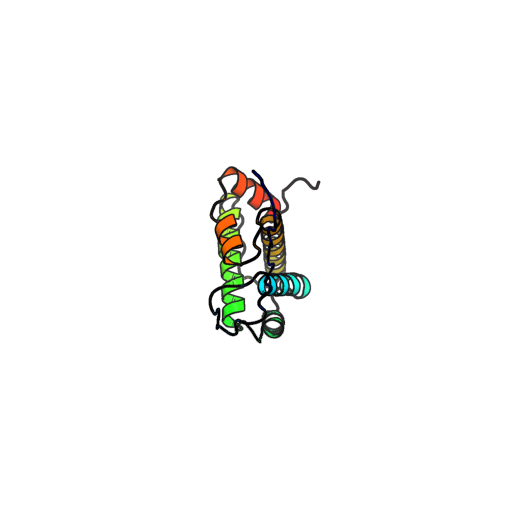 9.982 7.275 1.00 89.94 76 VAL A C 1
ATOM 579 O O . VAL A 1 76 ? -6.022 10.314 7.875 1.00 89.94 76 VAL A O 1
ATOM 582 N N . GLY A 1 77 ? -3.829 10.490 7.617 1.00 85.19 77 GLY A N 1
ATOM 583 C CA . GLY A 1 77 ? -3.644 11.308 8.821 1.00 85.19 77 GLY A CA 1
ATOM 584 C C . GLY A 1 77 ? -4.503 12.577 8.870 1.00 85.19 77 GLY A C 1
ATOM 585 O O . GLY A 1 77 ? -4.772 13.082 9.956 1.00 85.19 77 GLY A O 1
ATOM 586 N N . HIS A 1 78 ? -4.980 13.073 7.723 1.00 81.25 78 HIS A N 1
ATOM 587 C CA . HIS A 1 78 ? -5.908 14.205 7.672 1.00 81.25 78 HIS A CA 1
ATOM 588 C C . HIS A 1 78 ? -7.353 13.850 8.072 1.00 81.25 78 HIS A C 1
ATOM 590 O O . HIS A 1 78 ? -8.142 14.759 8.300 1.00 81.25 78 HIS A O 1
ATOM 596 N N . THR A 1 79 ? -7.726 12.567 8.138 1.00 80.25 79 THR A N 1
ATOM 597 C CA . THR A 1 79 ? -9.073 12.112 8.538 1.00 80.25 79 THR A CA 1
ATOM 598 C C . THR A 1 79 ? -9.208 11.927 10.052 1.00 80.25 79 THR A C 1
ATOM 600 O O . THR A 1 79 ? -10.282 11.593 10.537 1.00 80.25 79 THR A O 1
ATOM 603 N N . GLY A 1 80 ? -8.119 12.097 10.813 1.00 81.38 80 GLY A N 1
ATOM 604 C CA . GLY A 1 80 ? -8.072 11.780 12.244 1.00 81.38 80 GLY A CA 1
ATOM 605 C C . GLY A 1 80 ? -7.893 10.287 12.548 1.00 81.38 80 GLY A C 1
ATOM 606 O O . GLY A 1 80 ? -7.746 9.919 13.712 1.00 81.38 80 GLY A O 1
ATOM 607 N N . THR A 1 81 ? -7.843 9.422 11.528 1.00 81.38 81 THR A N 1
ATOM 608 C CA . THR A 1 81 ? -7.568 7.989 11.687 1.00 81.38 81 THR A CA 1
ATOM 609 C C . THR A 1 81 ? -6.067 7.714 11.658 1.00 81.38 81 THR A C 1
ATOM 611 O O . THR A 1 81 ? -5.329 8.255 10.832 1.00 81.38 81 THR A O 1
ATOM 614 N N . ARG A 1 82 ? -5.594 6.831 12.542 1.00 82.69 82 ARG A N 1
ATOM 615 C CA . ARG A 1 82 ? -4.192 6.409 12.586 1.00 82.69 82 ARG A CA 1
ATOM 616 C C . ARG A 1 82 ? -4.092 4.914 12.833 1.00 82.69 82 ARG A C 1
ATOM 618 O O . ARG A 1 82 ? -4.572 4.421 13.844 1.00 82.69 82 ARG A O 1
ATOM 625 N N . PHE A 1 83 ? -3.378 4.228 11.952 1.00 84.19 83 PHE A N 1
ATOM 626 C CA . PHE A 1 83 ? -3.060 2.819 12.117 1.00 84.19 83 PHE A CA 1
ATOM 627 C C . PHE A 1 83 ? -1.852 2.650 13.033 1.00 84.19 83 PHE A C 1
ATOM 629 O O . PHE A 1 83 ? -0.792 3.257 12.806 1.00 84.19 83 PHE A O 1
ATOM 636 N N . ASP A 1 84 ? -2.005 1.812 14.054 1.00 77.25 84 ASP A N 1
ATOM 637 C CA . ASP A 1 84 ? -0.931 1.459 14.972 1.00 77.25 84 ASP A CA 1
ATOM 638 C C . ASP A 1 84 ? -0.334 0.077 14.659 1.00 77.25 84 ASP A C 1
ATOM 640 O O . ASP A 1 84 ? -0.899 -0.746 13.945 1.00 77.25 84 ASP A O 1
ATOM 644 N N . LYS A 1 85 ? 0.852 -0.196 15.204 1.00 72.56 85 LYS A N 1
ATOM 645 C CA . LYS A 1 85 ? 1.526 -1.496 15.115 1.00 72.56 85 LYS A CA 1
ATOM 646 C C . LYS A 1 85 ? 0.961 -2.489 16.134 1.00 72.56 85 LYS A C 1
ATOM 648 O O . LYS A 1 85 ? 1.689 -3.397 16.547 1.00 72.56 85 LYS A O 1
ATOM 653 N N . SER A 1 86 ? -0.277 -2.305 16.563 1.00 71.25 86 SER A N 1
ATOM 654 C CA . SER A 1 86 ? -0.916 -3.128 17.577 1.00 71.25 86 SER A CA 1
ATOM 655 C C . SER A 1 86 ? -1.241 -4.519 17.023 1.00 71.25 86 SER A C 1
ATOM 657 O O . SER A 1 86 ? -1.291 -4.738 15.808 1.00 71.25 86 SER A O 1
ATOM 659 N N . THR A 1 87 ? -1.364 -5.491 17.920 1.00 64.94 87 THR A N 1
ATOM 660 C CA . THR A 1 87 ? -1.756 -6.872 17.601 1.00 64.94 87 THR A CA 1
ATOM 661 C C . THR A 1 87 ? -3.257 -7.032 17.874 1.00 64.94 87 THR A C 1
ATOM 663 O O . THR A 1 87 ? -3.771 -6.377 18.778 1.00 64.94 87 THR A O 1
ATOM 666 N N . GLY A 1 88 ? -3.965 -7.881 17.120 1.00 69.94 88 GLY A N 1
ATOM 667 C CA . GLY A 1 88 ? -5.421 -8.075 17.248 1.00 69.94 88 GLY A CA 1
ATOM 668 C C . GLY A 1 88 ? -6.222 -7.354 16.150 1.00 69.94 88 GLY A C 1
ATOM 669 O O . GLY A 1 88 ? -5.659 -7.115 15.083 1.00 69.94 88 GLY A O 1
ATOM 670 N N . PRO A 1 89 ? -7.493 -6.968 16.386 1.00 74.38 89 PRO A N 1
ATOM 671 C CA . PRO A 1 89 ? -8.401 -6.484 15.334 1.00 74.38 89 PRO A CA 1
ATOM 672 C C . PRO A 1 89 ? -7.935 -5.186 14.654 1.00 74.38 89 PRO A C 1
ATOM 674 O O . PRO A 1 89 ? -8.229 -4.954 13.486 1.00 74.38 89 PRO A O 1
ATOM 677 N N . GLU A 1 90 ? -7.169 -4.345 15.355 1.00 76.88 90 GLU A N 1
ATOM 678 C CA . GLU A 1 90 ? -6.520 -3.175 14.746 1.00 76.88 90 GLU A CA 1
ATOM 679 C C . GLU A 1 90 ? -5.428 -3.594 13.747 1.00 76.88 90 GLU A C 1
ATOM 681 O O . GLU A 1 90 ? -5.246 -2.970 12.706 1.00 76.88 90 GLU A O 1
ATOM 686 N N . GLY A 1 91 ? -4.719 -4.689 14.034 1.00 78.69 91 GLY A N 1
ATOM 687 C CA . GLY A 1 91 ? -3.718 -5.266 13.142 1.00 78.69 91 GLY A CA 1
ATOM 688 C C . GLY A 1 91 ? -4.323 -5.773 11.833 1.00 78.69 91 GLY A C 1
ATOM 689 O O . GLY A 1 91 ? -3.740 -5.530 10.777 1.00 78.69 91 GLY A O 1
ATOM 690 N N . ASP A 1 92 ? -5.494 -6.411 11.888 1.00 82.12 92 ASP A N 1
ATOM 691 C CA . ASP A 1 92 ? -6.244 -6.826 10.695 1.00 82.12 92 ASP A CA 1
ATOM 692 C C . ASP A 1 92 ? -6.667 -5.619 9.849 1.00 82.12 92 ASP A C 1
ATOM 694 O O . ASP A 1 92 ? -6.398 -5.589 8.648 1.00 82.12 92 ASP A O 1
ATOM 698 N N . ARG A 1 93 ? -7.179 -4.551 10.478 1.00 84.12 93 ARG A N 1
ATOM 699 C CA . ARG A 1 93 ? -7.494 -3.291 9.778 1.00 84.12 93 ARG A CA 1
ATOM 700 C C . ARG A 1 93 ? -6.279 -2.679 9.088 1.00 84.12 93 ARG A C 1
ATOM 702 O O . ARG A 1 93 ? -6.393 -2.169 7.974 1.00 84.12 93 ARG A O 1
ATOM 709 N N . VAL A 1 94 ? -5.103 -2.735 9.720 1.00 87.44 94 VAL A N 1
ATOM 710 C CA . VAL A 1 94 ? -3.850 -2.272 9.101 1.00 87.44 94 VAL A CA 1
ATOM 711 C C . VAL A 1 94 ? -3.517 -3.104 7.861 1.00 87.44 94 VAL A C 1
ATOM 713 O O . VAL A 1 94 ? -3.134 -2.540 6.835 1.00 87.44 94 VAL A O 1
ATOM 716 N N . VAL A 1 95 ? -3.660 -4.429 7.942 1.00 88.50 95 VAL A N 1
ATOM 717 C CA . VAL A 1 95 ? -3.414 -5.338 6.814 1.00 88.50 95 VAL A CA 1
ATOM 718 C C . VAL A 1 95 ? -4.379 -5.040 5.668 1.00 88.50 95 VAL A C 1
ATOM 720 O O . VAL A 1 95 ? -3.932 -4.843 4.539 1.00 88.50 95 VAL A O 1
ATOM 723 N N . GLU A 1 96 ? -5.675 -4.905 5.941 1.00 89.94 96 GLU A N 1
ATOM 724 C CA . GLU A 1 96 ? -6.671 -4.538 4.930 1.00 89.94 96 GLU A CA 1
ATOM 725 C C . GLU A 1 96 ? -6.352 -3.190 4.272 1.00 89.94 96 GLU A C 1
ATOM 727 O O . GLU A 1 96 ? -6.328 -3.079 3.042 1.00 89.94 96 GLU A O 1
ATOM 732 N N . ALA A 1 97 ? -6.022 -2.173 5.073 1.00 91.38 97 ALA A N 1
ATOM 733 C CA . ALA A 1 97 ? -5.625 -0.857 4.586 1.00 91.38 97 ALA A CA 1
ATOM 734 C C . ALA A 1 97 ? -4.387 -0.925 3.675 1.00 91.38 97 ALA A C 1
ATOM 736 O O . ALA A 1 97 ? -4.330 -0.250 2.644 1.00 91.38 97 ALA A O 1
ATOM 737 N N . MET A 1 98 ? -3.405 -1.765 4.014 1.00 92.50 98 MET A N 1
ATOM 738 C CA . MET A 1 98 ? -2.216 -2.002 3.192 1.00 92.50 98 MET A CA 1
ATOM 739 C C . MET A 1 98 ? -2.539 -2.663 1.859 1.00 92.50 98 MET A C 1
ATOM 741 O O . MET A 1 98 ? -2.003 -2.245 0.831 1.00 92.50 98 MET A O 1
ATOM 745 N N . LEU A 1 99 ? -3.417 -3.664 1.859 1.00 92.31 99 LEU A N 1
ATOM 746 C CA . LEU A 1 99 ? -3.836 -4.355 0.641 1.00 92.31 99 LEU A CA 1
ATOM 747 C C . LEU A 1 99 ? -4.644 -3.435 -0.276 1.00 92.31 99 LEU A C 1
ATOM 749 O O . LEU A 1 99 ? -4.429 -3.438 -1.492 1.00 92.31 99 LEU A O 1
ATOM 753 N N . ARG A 1 100 ? -5.517 -2.595 0.294 1.00 92.00 100 ARG A N 1
ATOM 754 C CA . ARG A 1 100 ? -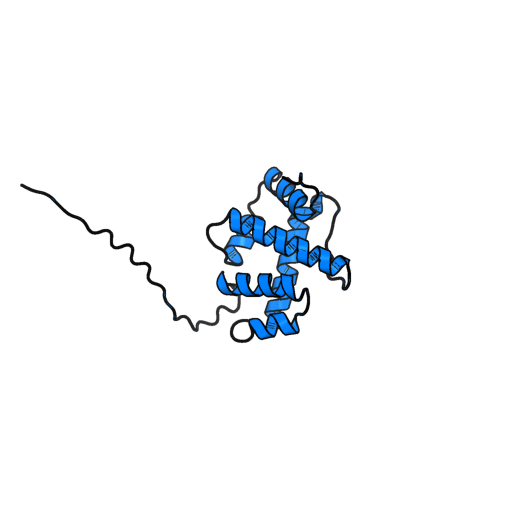6.251 -1.556 -0.446 1.00 92.00 100 ARG A CA 1
ATOM 755 C C . ARG A 1 100 ? -5.296 -0.520 -1.027 1.00 92.00 100 ARG A C 1
ATOM 757 O O . ARG A 1 100 ? -5.349 -0.258 -2.226 1.00 92.00 100 ARG A O 1
ATOM 764 N N . TRP A 1 101 ? -4.368 0.002 -0.223 1.00 93.19 101 TRP A N 1
ATOM 765 C CA . TRP A 1 101 ? -3.324 0.928 -0.680 1.00 93.19 101 TRP A CA 1
ATOM 766 C C . TRP A 1 101 ? -2.514 0.345 -1.845 1.00 93.19 101 TRP A C 1
ATOM 768 O O . TRP A 1 101 ? -2.343 1.009 -2.868 1.00 93.19 101 TRP A O 1
ATOM 778 N N . TYR A 1 102 ? -2.069 -0.909 -1.724 1.00 92.44 102 TYR A N 1
ATOM 779 C CA . TYR A 1 102 ? -1.308 -1.594 -2.767 1.00 92.44 102 TYR A CA 1
ATOM 780 C C . TYR A 1 102 ? -2.129 -1.767 -4.051 1.00 92.44 102 TYR A C 1
ATOM 782 O O . TYR A 1 102 ? -1.667 -1.400 -5.130 1.00 92.44 102 TYR A O 1
ATOM 790 N N . SER A 1 103 ? -3.371 -2.243 -3.936 1.00 90.19 103 SER A N 1
ATOM 791 C CA . SER A 1 103 ? -4.263 -2.467 -5.081 1.00 90.19 103 SER A CA 1
ATOM 792 C C . SER A 1 103 ? -4.609 -1.171 -5.818 1.00 90.19 103 SER A C 1
ATOM 794 O O . SER A 1 103 ? -4.635 -1.149 -7.048 1.00 90.19 103 SER A O 1
ATOM 796 N N . LEU A 1 104 ? -4.844 -0.075 -5.089 1.00 90.00 104 LEU A N 1
ATOM 797 C CA . LEU A 1 104 ? -5.124 1.241 -5.672 1.00 90.00 104 LEU A CA 1
ATOM 798 C C . LEU A 1 104 ? -3.932 1.770 -6.467 1.00 90.00 104 LEU A C 1
ATOM 800 O O . LEU A 1 104 ? -4.099 2.222 -7.598 1.00 90.00 104 LEU A O 1
ATOM 804 N N . LEU A 1 105 ? -2.728 1.683 -5.898 1.00 88.06 105 LEU A N 1
ATOM 805 C CA . LEU A 1 105 ? -1.526 2.143 -6.584 1.00 88.06 105 LEU A CA 1
ATOM 806 C C . LEU A 1 105 ? -1.207 1.283 -7.795 1.00 88.06 105 LEU A C 1
ATOM 808 O O . LEU A 1 105 ? -0.952 1.848 -8.850 1.00 88.06 105 LEU A O 1
ATOM 812 N N . ARG A 1 106 ? -1.293 -0.046 -7.672 1.00 87.50 106 ARG A N 1
ATOM 813 C CA . ARG A 1 106 ? -1.065 -0.998 -8.768 1.00 87.50 106 ARG A CA 1
ATOM 814 C C . ARG A 1 106 ? -1.959 -0.736 -9.982 1.00 87.50 106 ARG A C 1
ATOM 816 O O . ARG A 1 106 ? -1.538 -0.940 -11.111 1.00 87.50 106 ARG A O 1
ATOM 823 N N . ARG A 1 107 ? -3.182 -0.238 -9.773 1.00 85.19 107 ARG A N 1
ATOM 824 C CA . ARG A 1 107 ? -4.085 0.169 -10.867 1.00 85.19 107 ARG A CA 1
ATOM 825 C C . ARG A 1 107 ? -3.673 1.485 -11.535 1.00 85.19 107 ARG A C 1
ATOM 827 O O . ARG A 1 107 ? -4.028 1.704 -12.688 1.00 85.19 107 ARG A O 1
ATOM 834 N N . GLY A 1 108 ? -2.976 2.364 -10.815 1.00 79.94 108 GLY A N 1
ATOM 835 C CA . GLY A 1 108 ? -2.559 3.689 -11.286 1.00 79.94 108 GLY A CA 1
ATOM 836 C C . GLY A 1 108 ? -1.095 3.795 -11.734 1.00 79.94 108 GLY A C 1
ATOM 837 O O . GLY A 1 108 ? -0.710 4.825 -12.281 1.00 79.94 108 GLY A O 1
ATOM 838 N N . THR A 1 109 ? -0.271 2.770 -11.505 1.00 78.69 109 THR A N 1
ATOM 839 C CA . THR A 1 109 ? 1.150 2.724 -11.889 1.00 78.69 109 THR A CA 1
ATOM 840 C C . THR A 1 109 ? 1.404 1.605 -12.894 1.00 78.69 109 THR A C 1
ATOM 842 O O . THR A 1 109 ? 0.797 0.544 -12.814 1.00 78.69 109 THR A O 1
ATOM 845 N N . ALA A 1 110 ? 2.341 1.817 -13.818 1.00 77.50 110 ALA A N 1
ATOM 846 C CA . ALA A 1 110 ? 2.820 0.765 -14.721 1.00 77.50 110 ALA A CA 1
ATOM 847 C C . ALA A 1 110 ? 3.907 -0.125 -14.082 1.00 77.50 110 ALA A C 1
ATOM 849 O O . ALA A 1 110 ? 4.286 -1.139 -14.663 1.00 77.50 110 ALA A O 1
ATOM 850 N N . ASP A 1 111 ? 4.431 0.266 -12.913 1.00 80.88 111 ASP A N 1
ATOM 851 C CA . ASP A 1 111 ? 5.513 -0.429 -12.214 1.00 80.88 111 ASP A CA 1
ATOM 852 C C . ASP A 1 111 ? 5.151 -0.716 -10.750 1.00 80.88 111 ASP A C 1
ATOM 854 O O . ASP A 1 111 ? 4.844 0.195 -9.977 1.00 80.88 111 ASP A O 1
ATOM 858 N N . ASP A 1 112 ? 5.229 -1.995 -10.381 1.00 82.56 112 ASP A N 1
ATOM 859 C CA . ASP A 1 112 ? 4.866 -2.537 -9.068 1.00 82.56 112 ASP A CA 1
ATOM 860 C C . ASP A 1 112 ? 6.048 -2.584 -8.078 1.00 82.56 112 ASP A C 1
ATOM 862 O O . ASP A 1 112 ? 5.960 -3.233 -7.033 1.00 82.56 112 ASP A O 1
ATOM 866 N N . THR A 1 113 ? 7.182 -1.930 -8.362 1.00 86.62 113 THR A N 1
ATOM 867 C CA . THR A 1 113 ? 8.306 -1.890 -7.409 1.00 86.62 113 THR A CA 1
ATOM 868 C C . THR A 1 113 ? 7.975 -1.026 -6.194 1.00 86.62 113 THR A C 1
ATOM 870 O O . THR A 1 113 ? 7.197 -0.071 -6.267 1.00 86.62 113 THR A O 1
ATOM 873 N N . SER A 1 114 ? 8.629 -1.277 -5.050 1.00 83.94 114 SER A N 1
ATOM 874 C CA . SER A 1 114 ? 8.417 -0.441 -3.856 1.00 83.94 114 SER A CA 1
ATOM 875 C C . SER A 1 114 ? 8.707 1.029 -4.122 1.00 83.94 114 SER A C 1
ATOM 877 O O . SER A 1 114 ? 8.081 1.899 -3.528 1.00 83.94 114 SER A O 1
ATOM 879 N N . THR A 1 115 ? 9.675 1.320 -4.990 1.00 85.44 115 THR A N 1
ATOM 880 C CA . THR A 1 115 ? 10.066 2.695 -5.297 1.00 85.44 115 THR A CA 1
ATOM 881 C C . THR A 1 115 ? 8.973 3.405 -6.082 1.00 85.44 115 THR A C 1
ATOM 883 O O . THR A 1 115 ? 8.633 4.536 -5.736 1.00 85.44 115 THR A O 1
ATOM 886 N N . ALA A 1 116 ? 8.393 2.750 -7.090 1.00 86.19 116 ALA A N 1
ATOM 887 C CA . ALA A 1 116 ? 7.292 3.310 -7.862 1.00 86.19 116 ALA A CA 1
ATOM 888 C C . ALA A 1 116 ? 6.042 3.505 -7.003 1.00 86.19 116 ALA A C 1
ATOM 890 O O . ALA A 1 116 ? 5.509 4.610 -6.973 1.00 86.19 116 ALA A O 1
ATOM 891 N N . LEU A 1 117 ? 5.647 2.501 -6.213 1.00 87.06 117 LEU A N 1
ATOM 892 C CA . LEU A 1 117 ? 4.490 2.592 -5.315 1.00 87.06 117 LEU A CA 1
ATOM 893 C C . LEU A 1 117 ? 4.648 3.730 -4.293 1.00 87.06 117 LEU A C 1
ATOM 895 O O . LEU A 1 117 ? 3.765 4.572 -4.123 1.00 87.06 117 LEU A O 1
ATOM 899 N N . LEU A 1 118 ? 5.808 3.813 -3.633 1.00 87.19 118 LEU A N 1
ATOM 900 C CA . LEU A 1 118 ? 6.068 4.861 -2.644 1.00 87.19 118 LEU A CA 1
ATOM 901 C C . LEU A 1 118 ? 6.152 6.255 -3.276 1.00 87.19 118 LEU A C 1
ATOM 903 O O . LEU A 1 118 ? 5.742 7.223 -2.631 1.00 87.19 118 LEU A O 1
ATOM 907 N N . ARG A 1 119 ? 6.664 6.366 -4.510 1.00 86.94 119 ARG A N 1
ATOM 908 C CA . ARG A 1 119 ? 6.715 7.622 -5.272 1.00 86.94 119 ARG A CA 1
ATOM 909 C C . ARG A 1 119 ? 5.325 8.050 -5.729 1.00 86.94 119 ARG A C 1
ATOM 911 O O . ARG A 1 119 ? 4.960 9.195 -5.493 1.00 86.94 119 ARG A O 1
ATOM 918 N N . ALA A 1 120 ? 4.543 7.143 -6.309 1.00 87.75 120 ALA A N 1
ATOM 919 C CA . ALA A 1 120 ? 3.163 7.396 -6.713 1.00 87.75 120 ALA A CA 1
ATOM 920 C C . ALA A 1 120 ? 2.343 7.898 -5.520 1.00 87.75 120 ALA A C 1
ATOM 922 O O . ALA A 1 120 ? 1.728 8.952 -5.591 1.00 87.75 120 ALA A O 1
ATOM 923 N N . SER A 1 121 ? 2.466 7.230 -4.370 1.00 87.06 121 SER A N 1
ATOM 924 C CA . SER A 1 121 ? 1.841 7.658 -3.117 1.00 87.06 121 SER A CA 1
ATOM 925 C C . SER A 1 121 ? 2.364 9.000 -2.574 1.00 87.06 121 SER A C 1
ATOM 927 O O . SER A 1 121 ? 1.646 9.702 -1.862 1.00 87.06 121 SER A O 1
ATOM 929 N N . ALA A 1 122 ? 3.619 9.367 -2.849 1.00 87.62 122 ALA A N 1
ATOM 930 C CA . ALA A 1 122 ? 4.177 10.657 -2.439 1.00 87.62 122 ALA A CA 1
ATOM 931 C C . ALA A 1 122 ? 3.670 11.824 -3.294 1.00 87.62 122 ALA A C 1
ATOM 933 O O . ALA A 1 122 ? 3.497 12.912 -2.756 1.00 87.62 122 ALA A O 1
ATOM 934 N N . ASN A 1 123 ? 3.426 11.574 -4.580 1.00 88.50 123 ASN A N 1
ATOM 935 C CA . ASN A 1 123 ? 3.086 12.588 -5.575 1.00 88.50 123 ASN A CA 1
ATOM 936 C C . ASN A 1 123 ? 1.576 12.816 -5.738 1.00 88.50 123 ASN A C 1
ATOM 938 O O . ASN A 1 123 ? 1.176 13.528 -6.652 1.00 88.50 123 ASN A O 1
ATOM 942 N N . LEU A 1 124 ? 0.746 12.216 -4.880 1.00 87.69 124 LEU A N 1
ATOM 943 C CA . LEU A 1 124 ? -0.697 12.448 -4.890 1.00 87.69 124 LEU A CA 1
ATOM 944 C C . LEU A 1 124 ? -0.994 13.906 -4.539 1.00 87.69 124 LEU A C 1
ATOM 946 O O . LEU A 1 124 ? -0.531 14.402 -3.505 1.00 87.69 124 LEU A O 1
ATOM 950 N N . ASP A 1 125 ? -1.800 14.563 -5.368 1.00 90.31 125 ASP A N 1
ATOM 951 C CA . ASP A 1 125 ? -2.355 15.871 -5.034 1.00 90.31 125 ASP A CA 1
ATOM 952 C C . ASP A 1 125 ? -3.335 15.766 -3.839 1.00 90.31 125 ASP A C 1
ATOM 954 O O . ASP A 1 125 ? -3.747 14.662 -3.461 1.00 90.31 125 ASP A O 1
ATOM 958 N N . PRO A 1 126 ? -3.715 16.885 -3.194 1.00 89.25 126 PRO A N 1
ATOM 959 C CA . PRO A 1 126 ? -4.588 16.854 -2.021 1.00 89.25 126 PRO A CA 1
ATOM 960 C C . PRO A 1 126 ? -5.934 16.150 -2.252 1.00 89.25 126 PRO A C 1
ATOM 962 O O . PRO A 1 126 ? -6.395 15.424 -1.372 1.00 89.25 126 PRO A O 1
ATOM 965 N N . ALA A 1 127 ? -6.548 16.314 -3.427 1.00 88.88 127 ALA A N 1
ATOM 966 C CA . ALA A 1 127 ? -7.820 15.678 -3.754 1.00 88.88 127 ALA A CA 1
ATOM 967 C C . ALA A 1 127 ? -7.641 14.172 -3.988 1.00 88.88 127 ALA A C 1
ATOM 969 O O . ALA A 1 127 ? -8.437 13.369 -3.499 1.00 88.88 127 ALA A O 1
ATOM 970 N N . GLN A 1 128 ? -6.572 13.768 -4.677 1.00 89.62 128 GLN A N 1
ATOM 971 C CA . GLN A 1 128 ? -6.205 12.358 -4.834 1.00 89.62 128 GLN A CA 1
ATOM 972 C C . GLN A 1 128 ? -5.892 11.691 -3.495 1.00 89.62 128 GLN A C 1
ATOM 974 O O . GLN A 1 128 ? -6.335 10.569 -3.254 1.00 89.62 128 GLN A O 1
ATOM 979 N N . ARG A 1 129 ? -5.157 12.376 -2.610 1.00 88.81 129 ARG A N 1
ATOM 980 C CA . ARG A 1 129 ? -4.858 11.888 -1.261 1.00 88.81 129 ARG A CA 1
ATOM 981 C C . ARG A 1 129 ? -6.144 11.674 -0.468 1.00 88.81 129 A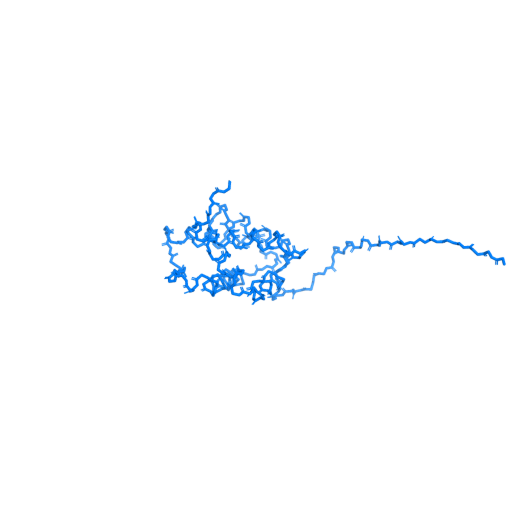RG A C 1
ATOM 983 O O . ARG A 1 129 ? -6.281 10.616 0.134 1.00 88.81 129 ARG A O 1
ATOM 990 N N . HIS A 1 130 ? -7.083 12.618 -0.531 1.00 87.81 130 HIS A N 1
ATOM 991 C CA . HIS A 1 130 ? -8.369 12.507 0.157 1.00 87.81 130 HIS A CA 1
ATOM 992 C C . HIS A 1 130 ? -9.192 11.316 -0.350 1.00 87.81 130 HIS A C 1
ATOM 994 O O . HIS A 1 130 ? -9.620 10.487 0.445 1.00 87.81 130 HIS A O 1
ATOM 1000 N N . ARG A 1 131 ? -9.326 11.164 -1.675 1.00 88.31 131 ARG A N 1
ATOM 1001 C CA . ARG A 1 131 ? -10.008 10.004 -2.279 1.00 88.31 131 ARG A CA 1
ATOM 1002 C C . ARG A 1 131 ? -9.328 8.686 -1.920 1.00 88.31 131 ARG A C 1
ATOM 1004 O O . ARG A 1 131 ? -9.991 7.693 -1.661 1.00 88.31 131 ARG A O 1
ATOM 1011 N N . MET A 1 132 ? -7.997 8.655 -1.916 1.00 89.94 132 MET A N 1
ATOM 1012 C CA . MET A 1 132 ? -7.263 7.449 -1.549 1.00 89.94 132 MET A CA 1
ATOM 1013 C C . MET A 1 132 ? -7.450 7.112 -0.067 1.00 89.94 132 MET A C 1
ATOM 1015 O O . MET A 1 132 ? -7.584 5.938 0.260 1.00 89.94 132 MET A O 1
ATOM 1019 N N . ALA A 1 133 ? -7.462 8.110 0.819 1.00 89.56 133 ALA A N 1
ATOM 1020 C CA . ALA A 1 133 ? -7.701 7.910 2.244 1.00 89.56 133 ALA A CA 1
ATOM 1021 C C . ALA A 1 133 ? -9.082 7.294 2.498 1.00 89.56 133 ALA A C 1
ATOM 1023 O O . ALA A 1 133 ? -9.179 6.283 3.186 1.00 89.56 133 ALA A O 1
ATOM 1024 N N . ASP A 1 134 ? -10.110 7.849 1.869 1.00 89.50 134 ASP A N 1
ATOM 1025 C CA . ASP A 1 134 ? -11.492 7.376 1.911 1.00 89.50 134 ASP A CA 1
ATOM 1026 C C . ASP A 1 134 ? -11.630 5.905 1.452 1.00 89.50 134 ASP A C 1
ATOM 1028 O O . ASP A 1 134 ? -12.144 5.049 2.178 1.00 89.50 134 ASP A O 1
ATOM 1032 N N . LEU A 1 135 ? -11.010 5.559 0.318 1.00 90.31 135 LEU A N 1
ATOM 1033 C CA . LEU A 1 135 ? -10.969 4.185 -0.196 1.00 90.31 135 LEU A CA 1
ATOM 1034 C C . LEU A 1 135 ? -10.161 3.224 0.694 1.00 90.31 135 LEU A C 1
ATOM 1036 O O . LEU A 1 135 ? -10.505 2.048 0.806 1.00 90.31 135 LEU A O 1
ATOM 1040 N N . ILE A 1 136 ? -9.078 3.693 1.323 1.00 89.75 136 ILE A N 1
ATOM 1041 C CA . ILE A 1 136 ? -8.288 2.889 2.267 1.00 89.75 136 ILE A CA 1
ATOM 1042 C C . ILE A 1 136 ? -9.128 2.567 3.505 1.00 89.75 136 ILE A C 1
ATOM 1044 O O . ILE A 1 136 ? -9.182 1.407 3.914 1.00 89.75 136 ILE A O 1
ATOM 1048 N N . LEU A 1 137 ? -9.801 3.571 4.071 1.00 87.00 137 LEU A N 1
ATOM 1049 C CA . LEU A 1 137 ? -10.648 3.422 5.256 1.00 87.00 137 LEU A CA 1
ATOM 1050 C C . LEU A 1 137 ? -11.928 2.626 4.966 1.00 87.00 137 LEU A C 1
ATOM 1052 O O . LEU A 1 137 ? -12.486 2.020 5.876 1.00 87.00 137 LEU A O 1
ATOM 1056 N N . GLY A 1 138 ? -12.330 2.527 3.697 1.00 78.88 138 GLY A N 1
ATOM 1057 C CA . GLY A 1 138 ? -13.559 1.845 3.291 1.00 78.88 138 GLY A CA 1
ATOM 1058 C C . GLY A 1 138 ? -14.804 2.703 3.462 1.00 78.88 138 GLY A C 1
ATOM 1059 O O . GLY A 1 138 ? -15.892 2.145 3.521 1.00 78.88 138 GLY A O 1
ATOM 1060 N N . ASP A 1 139 ? -14.628 4.023 3.547 1.00 63.84 139 ASP A N 1
ATOM 1061 C CA . ASP A 1 139 ? -15.720 5.004 3.594 1.00 63.84 139 ASP A CA 1
ATOM 1062 C C . ASP A 1 139 ? -16.217 5.376 2.181 1.00 63.84 139 ASP A C 1
ATOM 1064 O O . ASP A 1 139 ? -17.244 6.027 2.011 1.00 63.84 139 ASP A O 1
ATOM 1068 N N . GLY A 1 140 ? -15.524 4.891 1.145 1.00 52.59 140 GLY A N 1
ATOM 1069 C CA . GLY A 1 140 ? -15.899 5.138 -0.241 1.00 52.59 140 GLY A CA 1
ATOM 1070 C C . GLY A 1 140 ? -17.178 4.422 -0.661 1.00 52.59 140 GLY A C 1
ATOM 1071 O O . GLY A 1 140 ? -17.454 3.316 -0.184 1.00 52.59 140 GLY A O 1
ATOM 1072 N N . PRO A 1 141 ? -17.954 5.015 -1.591 1.00 41.16 141 PRO A N 1
ATOM 1073 C CA . PRO A 1 141 ? -19.189 4.415 -2.063 1.00 41.16 141 PRO A CA 1
ATOM 1074 C C . PRO A 1 141 ? -18.864 3.032 -2.623 1.00 41.16 141 PRO A C 1
ATOM 1076 O O . PRO A 1 141 ? -18.053 2.902 -3.543 1.00 41.16 141 PRO A O 1
ATOM 1079 N N . SER A 1 142 ? -19.477 2.005 -2.032 1.00 41.12 142 SER A N 1
ATOM 1080 C CA . SER A 1 142 ? -19.525 0.674 -2.629 1.00 41.12 142 SER A CA 1
ATOM 1081 C C . SER A 1 142 ? -20.091 0.842 -4.036 1.00 41.12 142 SER A C 1
ATOM 1083 O O . SER A 1 142 ? -21.259 1.195 -4.189 1.00 41.12 142 SER A O 1
ATOM 1085 N N . ALA A 1 143 ? -19.224 0.708 -5.039 1.00 36.22 143 ALA A N 1
ATOM 1086 C CA . ALA A 1 143 ? -19.628 0.602 -6.433 1.00 36.22 143 ALA A CA 1
ATOM 1087 C C . ALA A 1 143 ? -20.224 -0.785 -6.682 1.00 36.22 143 ALA A C 1
ATOM 1089 O O . ALA A 1 143 ? -19.666 -1.760 -6.125 1.00 36.22 143 ALA A O 1
#

pLDDT: mean 77.51, std 19.25, range [27.05, 93.19]

Solvent-accessible surface area (backbone atoms only — not comparable to full-atom values): 8693 Å² total; per-residue (Å²): 135,86,83,89,79,88,79,90,74,82,73,85,71,85,74,94,79,72,98,60,86,57,85,84,62,49,45,43,69,56,42,52,52,49,54,53,40,32,72,74,56,48,87,42,57,69,61,50,22,64,79,33,54,94,78,42,52,61,64,54,52,51,52,50,53,54,50,51,51,55,53,50,35,68,44,28,45,85,76,77,50,74,78,61,94,50,84,60,75,61,30,53,52,43,46,52,30,50,52,41,49,51,54,56,42,54,76,76,43,97,50,61,24,49,66,47,45,54,46,57,67,65,68,50,50,76,67,55,30,50,55,49,26,35,52,36,74,61,75,45,80,86,126

InterPro domains:
  IPR009057 Homedomain-like superfamily [SSF46689] (24-74)

Secondary structure (DSSP, 8-state):
----------------------TT---HHHHHHHHHHHHHHTT-HHHHHHHHTTT--HHHHHHHHHHHHHHHHHHHGGGT----S-SSHHHHHHHHHHHHHHHHHHHH-S--SHHHHHHHHHS--HHHHHHHHHHHHT-S---